Protein AF-A0A7W0NJM2-F1 (afdb_monomer_lite)

Structure (mmCIF, N/CA/C/O backbone):
data_AF-A0A7W0NJM2-F1
#
_entry.id   AF-A0A7W0NJM2-F1
#
loop_
_atom_site.group_PDB
_atom_site.id
_atom_site.type_symbol
_atom_site.label_atom_id
_atom_site.label_alt_id
_atom_site.label_comp_id
_atom_site.label_asym_id
_atom_site.label_entity_id
_atom_site.label_seq_id
_atom_site.pdbx_PDB_ins_code
_atom_site.Cartn_x
_atom_site.Cartn_y
_atom_site.Cartn_z
_atom_site.occupancy
_atom_site.B_iso_or_equiv
_atom_site.auth_seq_id
_atom_site.auth_comp_id
_atom_site.auth_asym_id
_atom_site.auth_atom_id
_atom_site.pdbx_PDB_model_num
ATOM 1 N N . MET A 1 1 ? 16.812 11.219 -7.103 1.00 68.69 1 MET A N 1
ATOM 2 C CA . MET A 1 1 ? 17.215 9.798 -7.001 1.00 68.69 1 MET A CA 1
ATOM 3 C C . MET A 1 1 ? 16.040 9.073 -6.390 1.00 68.69 1 MET A C 1
ATOM 5 O O . MET A 1 1 ? 15.545 9.550 -5.378 1.00 68.69 1 MET A O 1
ATOM 9 N N . THR A 1 2 ? 15.538 8.024 -7.035 1.00 84.88 2 THR A N 1
ATOM 10 C CA . THR A 1 2 ? 14.298 7.373 -6.602 1.00 84.88 2 THR A CA 1
ATOM 11 C C . THR A 1 2 ? 14.574 6.428 -5.439 1.00 84.88 2 THR A C 1
ATOM 13 O O . THR A 1 2 ? 15.555 5.684 -5.439 1.00 84.88 2 THR A O 1
ATOM 16 N N . SER A 1 3 ? 13.704 6.457 -4.442 1.00 88.19 3 SER A N 1
ATOM 17 C CA . SER A 1 3 ? 13.699 5.547 -3.307 1.00 88.19 3 SER A CA 1
ATOM 18 C C . SER A 1 3 ? 12.385 4.781 -3.279 1.00 88.19 3 SER A C 1
ATOM 20 O O . SER A 1 3 ? 11.326 5.338 -3.569 1.00 88.19 3 SER A O 1
ATOM 22 N N . LEU A 1 4 ? 12.470 3.504 -2.917 1.00 90.00 4 LEU A N 1
ATOM 23 C CA . LEU A 1 4 ? 11.330 2.676 -2.558 1.00 90.00 4 LEU A CA 1
ATOM 24 C C . LEU A 1 4 ? 11.229 2.636 -1.032 1.00 90.00 4 LEU A C 1
ATOM 26 O O . LEU A 1 4 ? 12.118 2.099 -0.366 1.00 90.00 4 LEU A O 1
ATOM 30 N N . SER A 1 5 ? 10.141 3.184 -0.500 1.00 91.00 5 SER A N 1
ATOM 31 C CA . SER A 1 5 ? 9.907 3.316 0.941 1.00 91.00 5 SER A CA 1
ATOM 32 C C . SER A 1 5 ? 8.676 2.527 1.379 1.00 91.00 5 SER A C 1
ATOM 34 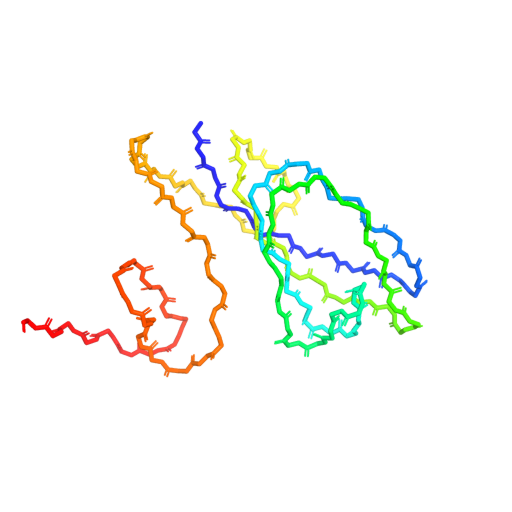O O . SER A 1 5 ? 7.663 2.528 0.681 1.00 91.00 5 SER A O 1
ATOM 36 N N . LEU A 1 6 ? 8.754 1.871 2.539 1.00 92.56 6 LEU A N 1
ATOM 37 C CA . LEU A 1 6 ? 7.644 1.185 3.203 1.00 92.56 6 LEU A CA 1
ATOM 38 C C . LEU A 1 6 ? 7.165 1.992 4.409 1.00 92.56 6 LEU A C 1
ATOM 40 O O . LEU A 1 6 ? 7.943 2.245 5.327 1.00 92.56 6 LEU A O 1
ATOM 44 N N . TYR A 1 7 ? 5.870 2.267 4.460 1.00 92.94 7 TYR A N 1
ATOM 45 C CA . TYR A 1 7 ? 5.172 2.843 5.606 1.00 92.94 7 TYR A CA 1
ATOM 46 C C . TYR A 1 7 ? 4.188 1.832 6.190 1.00 92.94 7 TYR A C 1
ATOM 48 O O . TYR A 1 7 ? 3.669 0.971 5.474 1.00 92.94 7 TYR A O 1
ATOM 56 N N . GLU A 1 8 ? 3.925 1.947 7.490 1.00 95.56 8 GLU A N 1
ATOM 57 C CA . GLU A 1 8 ? 2.782 1.301 8.131 1.00 95.56 8 GLU A CA 1
ATOM 58 C C . GLU A 1 8 ? 1.894 2.374 8.738 1.00 95.56 8 GLU A C 1
ATOM 60 O O . GLU A 1 8 ? 2.332 3.112 9.618 1.00 95.56 8 GLU A O 1
ATOM 65 N N . ASP A 1 9 ? 0.650 2.413 8.285 1.00 96.25 9 ASP A N 1
ATOM 66 C CA . ASP A 1 9 ? -0.378 3.284 8.824 1.00 96.25 9 ASP A CA 1
ATOM 67 C C . ASP A 1 9 ? -1.305 2.450 9.718 1.00 96.25 9 ASP A C 1
ATOM 69 O O . ASP A 1 9 ? -1.853 1.421 9.300 1.00 96.25 9 ASP A O 1
ATOM 73 N N . LEU A 1 10 ? -1.455 2.887 10.967 1.00 97.50 10 LEU A N 1
ATOM 74 C CA . LEU A 1 10 ? -2.377 2.314 11.944 1.00 97.50 10 LEU A CA 1
ATOM 75 C C . LEU A 1 10 ? -3.566 3.258 12.076 1.00 97.50 10 LEU A C 1
ATOM 77 O O . LEU A 1 10 ? -3.479 4.262 12.775 1.00 97.50 10 LEU A O 1
ATOM 81 N N . LEU A 1 11 ? -4.652 2.933 11.382 1.00 98.31 11 LEU A N 1
ATOM 82 C CA . LEU A 1 11 ? -5.830 3.785 11.278 1.00 98.31 11 LEU A CA 1
ATOM 83 C C . LEU A 1 11 ? -6.908 3.321 12.255 1.00 98.31 11 LEU A C 1
ATOM 85 O O . LEU A 1 11 ? -7.317 2.153 12.247 1.00 98.31 11 LEU A O 1
ATOM 89 N N . ALA A 1 12 ? -7.395 4.244 13.076 1.00 98.50 12 ALA A N 1
ATOM 90 C CA . ALA A 1 12 ? -8.568 4.041 13.909 1.00 98.50 12 ALA A CA 1
ATOM 91 C C . ALA A 1 12 ? -9.842 3.880 13.049 1.00 98.50 12 ALA A C 1
ATOM 93 O O . ALA A 1 12 ? -9.857 4.239 11.867 1.00 98.50 12 ALA A O 1
ATOM 94 N N . PRO A 1 13 ? -10.945 3.357 13.618 1.00 98.56 13 PRO A N 1
ATOM 95 C CA . PRO A 1 13 ? -12.235 3.303 12.938 1.00 98.56 13 PRO A CA 1
ATOM 96 C C . PRO A 1 13 ? -12.652 4.632 12.301 1.00 98.56 13 PRO A C 1
ATOM 98 O O . PRO A 1 13 ? -12.762 5.647 12.990 1.00 98.56 13 PRO A O 1
ATOM 101 N N . GLY A 1 14 ? -12.910 4.617 10.991 1.00 98.06 14 GLY A N 1
ATOM 102 C CA . GLY A 1 14 ? -13.317 5.805 10.237 1.00 98.06 14 GLY A CA 1
ATOM 103 C C . GLY A 1 14 ? -12.229 6.870 10.055 1.00 98.06 14 GLY A C 1
ATOM 104 O O . GLY A 1 14 ? -12.540 7.943 9.541 1.00 98.06 14 GLY A O 1
ATOM 105 N N . GLU A 1 15 ? -10.984 6.617 10.464 1.00 98.56 15 GLU A N 1
ATOM 106 C CA . GLU A 1 15 ? -9.882 7.555 10.258 1.00 98.56 15 GLU A CA 1
ATOM 107 C C . GLU A 1 15 ? -9.560 7.704 8.766 1.00 98.56 15 GLU A C 1
ATOM 109 O O . GLU A 1 15 ? -9.580 6.734 8.002 1.00 98.56 15 GLU A O 1
ATOM 114 N N . GLU A 1 16 ? -9.283 8.940 8.354 1.00 98.12 16 GLU A N 1
ATOM 115 C CA . GLU A 1 16 ? -8.900 9.268 6.987 1.00 98.12 16 GLU A CA 1
ATOM 116 C C . GLU A 1 16 ? -7.379 9.296 6.843 1.00 98.12 16 GLU A C 1
ATOM 118 O O . GLU A 1 16 ? -6.667 9.903 7.640 1.00 98.12 16 GLU A O 1
ATOM 123 N N . LEU A 1 17 ? -6.892 8.708 5.759 1.00 95.94 17 LEU A N 1
ATOM 124 C CA . LEU A 1 17 ? -5.507 8.769 5.335 1.00 95.94 17 LEU A CA 1
ATOM 125 C C . LEU A 1 17 ? -5.431 9.513 4.003 1.00 95.94 17 LEU A C 1
ATOM 127 O O . LEU A 1 17 ? -6.019 9.101 2.997 1.00 95.94 17 LEU A O 1
ATOM 131 N N . ARG A 1 18 ? -4.685 10.620 3.990 1.00 95.50 18 ARG A N 1
ATOM 132 C CA . ARG A 1 18 ? -4.398 11.368 2.766 1.00 95.50 18 ARG A CA 1
ATOM 133 C C . ARG A 1 18 ? -3.149 10.811 2.096 1.00 95.50 18 ARG A C 1
ATOM 135 O O . ARG A 1 18 ? -2.081 10.740 2.695 1.00 95.50 18 ARG A O 1
ATOM 142 N N . LEU A 1 19 ? -3.291 10.466 0.826 1.00 92.31 19 LEU A N 1
ATOM 143 C CA . LEU A 1 19 ? -2.244 9.939 -0.029 1.00 92.31 19 LEU A CA 1
ATOM 144 C C . LEU A 1 19 ? -1.896 11.013 -1.068 1.00 92.31 19 LEU A C 1
ATOM 146 O O . LEU A 1 19 ? -2.749 11.308 -1.902 1.00 92.31 19 LEU A O 1
ATOM 150 N N . PRO A 1 20 ? -0.695 11.619 -1.036 1.00 90.00 20 PRO A N 1
ATOM 151 C CA . PRO A 1 20 ? -0.284 12.578 -2.063 1.00 90.00 20 PRO A CA 1
ATOM 152 C C . PRO A 1 20 ? -0.168 11.900 -3.437 1.00 90.00 20 PRO A C 1
ATOM 154 O O . PRO A 1 20 ? -0.208 10.679 -3.532 1.00 90.00 20 PRO A O 1
ATOM 157 N N . ALA A 1 21 ? 0.018 12.663 -4.513 1.00 90.00 21 ALA A N 1
ATOM 158 C CA . ALA A 1 21 ? 0.358 12.067 -5.805 1.00 90.00 21 ALA A CA 1
ATOM 159 C C . ALA A 1 21 ? 1.747 11.393 -5.752 1.00 90.00 21 ALA A C 1
ATOM 161 O O . ALA A 1 21 ? 2.671 11.890 -5.110 1.00 90.00 21 ALA A O 1
ATOM 162 N N . GLY A 1 22 ? 1.893 10.247 -6.414 1.00 87.69 22 GLY A N 1
ATOM 163 C CA . GLY A 1 22 ? 3.132 9.470 -6.506 1.00 87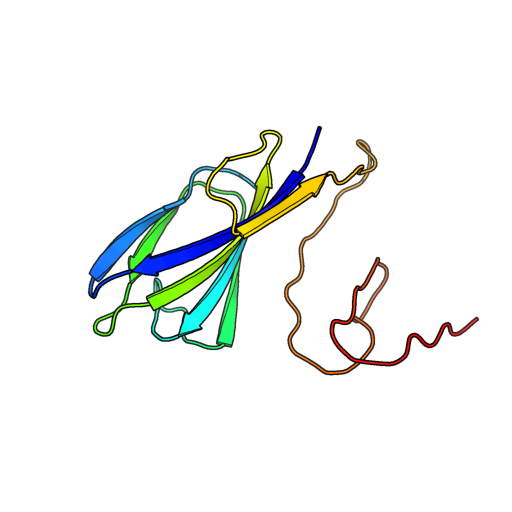.69 22 GLY A CA 1
ATOM 164 C C . GLY A 1 22 ? 2.855 7.973 -6.619 1.00 87.69 22 GLY A C 1
ATOM 165 O O . GLY A 1 22 ? 1.878 7.487 -6.043 1.00 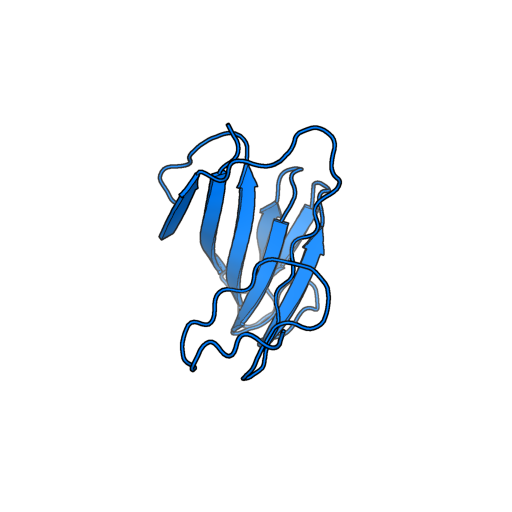87.69 22 GLY A O 1
ATOM 166 N N . GLY A 1 23 ? 3.699 7.246 -7.354 1.00 89.50 23 GLY A N 1
ATOM 167 C CA . GLY A 1 23 ? 3.528 5.810 -7.580 1.00 89.50 23 GLY A CA 1
ATOM 168 C C . GLY A 1 23 ? 3.548 5.032 -6.267 1.00 89.50 23 GLY A C 1
ATOM 169 O O . GLY A 1 23 ? 4.538 5.075 -5.538 1.00 89.50 23 GLY A O 1
ATOM 170 N N . ARG A 1 24 ? 2.462 4.312 -5.966 1.00 92.38 24 ARG A N 1
ATOM 171 C CA . ARG A 1 24 ? 2.296 3.577 -4.707 1.00 92.38 24 ARG A CA 1
ATOM 172 C C . ARG A 1 24 ? 1.567 2.249 -4.865 1.00 92.38 24 ARG A C 1
ATOM 174 O O . ARG A 1 24 ? 0.754 2.067 -5.772 1.00 92.38 24 ARG A O 1
ATOM 181 N N . ILE A 1 25 ? 1.816 1.356 -3.914 1.00 94.25 25 ILE A N 1
ATOM 182 C CA . ILE A 1 25 ? 0.957 0.220 -3.585 1.00 94.25 25 ILE A CA 1
ATOM 183 C C . ILE A 1 25 ? 0.452 0.402 -2.159 1.00 94.25 25 ILE A C 1
ATOM 185 O O . ILE A 1 25 ? 1.227 0.716 -1.259 1.00 94.25 25 ILE A O 1
ATOM 189 N N . VAL A 1 26 ? -0.834 0.143 -1.954 1.00 94.50 26 VAL A N 1
ATOM 190 C CA . VAL A 1 26 ? -1.486 0.085 -0.647 1.00 94.50 26 VAL A CA 1
ATOM 191 C C . VAL A 1 26 ? -1.951 -1.347 -0.420 1.00 94.50 26 VAL A C 1
ATOM 193 O O . VAL A 1 26 ? -2.742 -1.861 -1.205 1.00 94.50 26 VAL A O 1
ATOM 196 N N . TYR A 1 27 ? -1.458 -1.996 0.631 1.00 95.19 27 TYR A N 1
ATOM 197 C CA . TYR A 1 27 ? -1.844 -3.345 1.039 1.00 95.19 27 TYR A CA 1
ATOM 198 C C . TYR A 1 27 ? -2.506 -3.305 2.414 1.00 95.19 27 TYR A C 1
ATOM 200 O O . TYR A 1 27 ? -1.928 -2.789 3.369 1.00 95.19 27 TYR A O 1
ATOM 208 N N . VAL A 1 28 ? -3.698 -3.883 2.537 1.00 96.44 28 VAL A N 1
ATOM 209 C CA . VAL A 1 28 ? -4.410 -3.952 3.818 1.00 96.44 28 VAL A CA 1
ATOM 210 C C . VAL A 1 28 ? -3.951 -5.206 4.550 1.00 96.44 28 VAL A C 1
ATOM 212 O O . VAL A 1 28 ? -4.261 -6.326 4.147 1.00 96.44 28 VAL A O 1
ATOM 215 N N . ALA A 1 29 ? -3.184 -5.038 5.624 1.00 95.56 29 ALA A N 1
ATOM 216 C CA . ALA A 1 29 ? -2.712 -6.150 6.444 1.00 95.56 29 ALA A CA 1
ATOM 217 C C . ALA A 1 29 ? -3.814 -6.677 7.376 1.00 95.56 29 ALA A C 1
ATOM 219 O O . ALA A 1 29 ? -3.905 -7.885 7.599 1.00 95.56 29 ALA A O 1
ATOM 220 N N . SER A 1 30 ? -4.667 -5.784 7.882 1.00 97.62 30 SER A N 1
ATOM 221 C CA . SER A 1 30 ? -5.840 -6.097 8.703 1.00 97.62 30 SER A CA 1
ATOM 222 C C . SER A 1 30 ? -6.912 -5.009 8.549 1.00 97.62 30 SER A C 1
ATOM 224 O O . SER A 1 30 ? -6.593 -3.872 8.198 1.00 97.62 30 SER A O 1
ATOM 226 N N . GLY A 1 31 ? -8.174 -5.355 8.820 1.00 97.88 31 GLY A N 1
ATOM 227 C CA . GLY A 1 31 ? -9.304 -4.427 8.714 1.00 97.88 31 GLY A CA 1
ATOM 228 C C . GLY A 1 31 ? -9.720 -4.136 7.270 1.00 97.88 31 GLY A C 1
ATOM 229 O O . GLY A 1 31 ? -9.669 -5.023 6.409 1.00 97.88 31 GLY A O 1
ATOM 230 N N . GLU A 1 32 ? -10.155 -2.901 7.023 1.00 98.19 32 GLU A N 1
ATOM 231 C CA . GLU A 1 32 ? -10.641 -2.436 5.720 1.00 98.19 32 GLU A CA 1
ATOM 232 C C . GLU A 1 32 ? -10.228 -0.984 5.449 1.00 98.19 32 GLU A C 1
ATOM 234 O O . GLU A 1 32 ? -10.318 -0.139 6.337 1.00 98.19 32 GLU A O 1
ATOM 239 N N . LEU A 1 33 ? -9.836 -0.676 4.212 1.00 98.00 33 LEU A N 1
ATOM 240 C CA . LEU A 1 33 ? -9.539 0.677 3.746 1.00 98.00 33 LEU A CA 1
ATOM 241 C C . LEU A 1 33 ? -10.269 0.953 2.426 1.00 98.00 33 LEU A C 1
ATOM 243 O O . LEU A 1 33 ? -9.942 0.347 1.410 1.00 98.00 33 LEU A O 1
ATOM 247 N N . ALA A 1 34 ? -11.227 1.882 2.420 1.00 96.06 34 ALA A N 1
ATOM 248 C CA . ALA A 1 34 ? -11.985 2.278 1.226 1.00 96.06 34 ALA A CA 1
ATOM 249 C C . ALA A 1 34 ? -12.547 1.083 0.412 1.00 96.06 34 ALA A C 1
ATOM 251 O O . ALA A 1 34 ? -12.431 1.045 -0.814 1.00 96.06 34 ALA A O 1
ATOM 252 N N . GLY A 1 35 ? -13.128 0.083 1.089 1.00 95.12 35 GLY A N 1
ATOM 253 C CA . GLY A 1 35 ? -13.659 -1.136 0.463 1.00 95.12 35 GLY A CA 1
ATOM 254 C C . GLY A 1 35 ? -12.618 -2.213 0.129 1.00 95.12 35 GLY A C 1
ATOM 255 O O . GLY A 1 35 ? -12.982 -3.289 -0.342 1.00 95.12 35 GLY A O 1
ATOM 256 N N . LEU A 1 36 ? -11.327 -1.955 0.362 1.00 95.44 36 LEU A N 1
ATOM 257 C CA . LEU A 1 36 ? -10.258 -2.945 0.264 1.00 95.44 36 LEU A CA 1
ATOM 258 C C . LEU A 1 36 ? -10.124 -3.675 1.605 1.00 95.44 36 LEU A C 1
ATOM 260 O O . LEU A 1 36 ? -9.843 -3.050 2.624 1.00 95.44 36 LEU A O 1
ATOM 264 N N . HIS A 1 37 ? -10.296 -4.992 1.620 1.00 96.44 37 HIS A N 1
ATOM 265 C CA . HIS A 1 37 ? -10.214 -5.806 2.831 1.00 96.44 37 HIS A CA 1
ATOM 266 C C . HIS A 1 37 ? -8.817 -6.398 3.050 1.00 96.44 37 HIS A C 1
ATOM 268 O O . HIS A 1 37 ? -7.976 -6.456 2.148 1.00 96.44 37 HIS A O 1
ATOM 274 N N . ALA A 1 38 ? -8.592 -6.900 4.265 1.00 95.69 38 ALA A N 1
ATOM 275 C CA . ALA A 1 38 ? -7.372 -7.596 4.650 1.00 95.69 38 ALA A CA 1
ATOM 276 C C . ALA A 1 38 ? -6.916 -8.648 3.619 1.00 95.69 38 ALA A C 1
ATOM 278 O O . ALA A 1 38 ? -7.671 -9.521 3.186 1.00 95.69 38 ALA A O 1
ATOM 279 N N . GLY A 1 39 ? -5.635 -8.587 3.258 1.00 91.00 39 GLY A N 1
ATOM 280 C CA . GLY A 1 39 ? -5.014 -9.455 2.265 1.00 91.00 39 GLY A CA 1
ATOM 281 C C . GLY A 1 39 ? -5.139 -8.967 0.823 1.00 91.00 39 GLY A C 1
ATOM 282 O O . GLY A 1 39 ? -4.643 -9.658 -0.069 1.00 91.00 39 GLY A O 1
ATOM 283 N N . GLN A 1 40 ? -5.771 -7.818 0.583 1.00 92.19 40 GLN A N 1
ATOM 284 C CA . GLN A 1 40 ? -5.890 -7.215 -0.739 1.00 92.19 40 GLN A CA 1
ATOM 285 C C . GLN A 1 40 ? -4.958 -6.006 -0.885 1.00 92.19 40 GLN A C 1
ATOM 287 O O . GLN A 1 40 ? -4.564 -5.370 0.096 1.00 92.19 40 GLN A O 1
ATOM 292 N N . ALA A 1 41 ? -4.605 -5.701 -2.133 1.00 92.88 41 ALA A N 1
ATOM 293 C CA . ALA A 1 41 ? -3.794 -4.547 -2.484 1.00 92.88 41 ALA A CA 1
ATOM 294 C C . ALA A 1 41 ? -4.424 -3.755 -3.631 1.00 92.88 41 ALA A C 1
ATOM 296 O O . ALA A 1 41 ? -5.079 -4.327 -4.502 1.00 92.88 41 ALA A O 1
ATOM 297 N N . ALA A 1 42 ? -4.152 -2.457 -3.652 1.00 91.88 42 ALA A N 1
ATOM 298 C CA . ALA A 1 42 ? -4.410 -1.570 -4.775 1.00 91.88 42 ALA A CA 1
ATOM 299 C C . ALA A 1 42 ? -3.125 -0.821 -5.150 1.00 91.88 42 ALA A C 1
ATOM 301 O O . ALA A 1 42 ? -2.241 -0.619 -4.315 1.00 91.88 42 ALA A O 1
ATOM 302 N N . PHE A 1 43 ? -3.023 -0.409 -6.409 1.00 90.94 43 PHE A N 1
ATOM 303 C CA . PHE A 1 43 ? -1.929 0.410 -6.923 1.00 90.94 43 PHE A CA 1
ATOM 304 C C . PHE A 1 43 ? -2.494 1.700 -7.511 1.00 90.94 43 PHE A C 1
ATOM 306 O O . PHE A 1 43 ? -3.631 1.730 -7.980 1.00 90.94 43 PHE A O 1
ATOM 313 N N . GLY A 1 44 ? -1.701 2.763 -7.492 1.00 89.12 44 GLY A N 1
ATOM 314 C CA . GLY A 1 44 ? -2.108 4.044 -8.054 1.00 89.12 44 GLY A CA 1
ATOM 315 C C . GLY A 1 44 ? -0.989 5.070 -8.014 1.00 89.12 44 GLY A C 1
ATOM 316 O O . GLY A 1 44 ? 0.070 4.834 -7.432 1.00 89.12 44 GLY A O 1
ATOM 317 N N . SER A 1 45 ? -1.229 6.208 -8.651 1.00 90.62 45 SER A N 1
ATOM 318 C CA . SER A 1 45 ? -0.300 7.342 -8.678 1.00 90.62 45 SER A CA 1
ATOM 319 C C . SER A 1 45 ? -0.956 8.675 -8.339 1.00 90.62 45 SER A C 1
ATOM 321 O O . SER A 1 45 ? -0.245 9.649 -8.109 1.00 90.62 45 SER A O 1
ATOM 323 N N . ASP A 1 46 ? -2.284 8.730 -8.316 1.00 92.75 46 ASP A N 1
ATOM 324 C CA . ASP A 1 46 ? -3.029 9.966 -8.105 1.00 92.75 46 ASP A CA 1
ATOM 325 C C . ASP A 1 46 ? -3.145 10.303 -6.615 1.00 92.75 46 ASP A C 1
ATOM 327 O O . ASP A 1 46 ? -3.028 9.427 -5.752 1.00 92.75 46 ASP A O 1
ATOM 331 N N . GLU A 1 47 ? -3.388 11.581 -6.316 1.00 94.62 47 GLU A N 1
ATOM 332 C CA . GLU A 1 47 ? -3.766 11.990 -4.964 1.00 94.62 47 GLU A CA 1
ATOM 333 C C . GLU A 1 47 ? -5.104 11.339 -4.588 1.00 94.62 47 GLU A C 1
ATOM 335 O O . GLU A 1 47 ? -6.049 11.320 -5.380 1.00 94.62 47 GLU A O 1
ATOM 340 N N . ALA A 1 48 ? -5.192 10.815 -3.367 1.00 94.50 48 ALA A N 1
ATOM 341 C CA . ALA A 1 48 ? -6.393 10.164 -2.867 1.00 94.50 48 ALA A CA 1
ATOM 342 C C . ALA A 1 48 ? -6.619 10.460 -1.383 1.00 94.50 48 ALA A C 1
ATOM 344 O O . ALA A 1 48 ? -5.681 10.604 -0.599 1.00 94.50 48 ALA A O 1
ATOM 345 N N . LEU A 1 49 ? -7.887 10.497 -0.986 1.00 96.69 49 LEU A N 1
ATOM 346 C CA . LEU A 1 49 ? -8.301 10.458 0.411 1.00 96.69 49 LEU A CA 1
ATOM 347 C C . LEU A 1 49 ? -9.035 9.139 0.622 1.00 96.69 49 LEU A C 1
ATOM 349 O O . LEU A 1 49 ? -10.036 8.875 -0.042 1.00 96.69 49 LEU A O 1
ATOM 353 N N . VAL A 1 50 ? -8.505 8.298 1.500 1.00 96.12 50 VAL A N 1
ATOM 354 C CA . VAL A 1 50 ? -9.055 6.971 1.788 1.00 96.12 50 VAL A CA 1
ATOM 355 C C . VAL A 1 50 ? -9.424 6.887 3.259 1.00 96.12 50 VAL A C 1
ATOM 357 O O . VAL A 1 50 ? -8.795 7.532 4.089 1.00 96.12 50 VAL A O 1
ATOM 360 N N . GLN A 1 51 ? -10.447 6.105 3.584 1.00 98.31 51 GLN A N 1
ATOM 361 C CA . GLN A 1 51 ? -10.976 6.016 4.941 1.00 98.31 51 GLN A CA 1
ATOM 362 C C . GLN A 1 51 ? -10.978 4.571 5.423 1.00 98.31 51 GLN A C 1
ATOM 364 O O . GLN A 1 51 ? -11.330 3.660 4.665 1.00 98.31 51 GLN A O 1
ATOM 369 N N . ALA A 1 52 ? -10.578 4.364 6.673 1.00 98.62 52 ALA A N 1
ATOM 370 C CA . ALA A 1 52 ? -10.655 3.064 7.315 1.00 98.62 52 ALA A CA 1
ATOM 371 C C . ALA A 1 52 ? -12.112 2.659 7.590 1.00 98.62 52 ALA A C 1
ATOM 373 O O . ALA A 1 52 ? -12.972 3.496 7.870 1.00 98.62 52 ALA A O 1
ATOM 374 N N . GLY A 1 53 ? -12.380 1.356 7.535 1.00 98.06 53 GLY A N 1
ATOM 375 C CA . GLY A 1 53 ? -13.676 0.779 7.873 1.00 98.06 53 GLY A CA 1
ATOM 376 C C . GLY A 1 53 ? -14.015 0.887 9.364 1.00 98.06 53 GLY A C 1
ATOM 377 O O . GLY A 1 53 ? -13.292 1.492 10.162 1.00 98.06 53 GLY A O 1
ATOM 378 N N . SER A 1 54 ? -15.126 0.262 9.762 1.00 97.31 54 SER A N 1
ATOM 379 C CA . SER A 1 54 ? -15.650 0.331 11.137 1.00 97.31 54 SER A CA 1
ATOM 380 C C . SER A 1 54 ? -14.728 -0.265 12.198 1.00 97.31 54 SER A C 1
ATOM 382 O O . SER A 1 54 ? -14.828 0.103 13.364 1.00 97.31 54 SER A O 1
ATOM 384 N N . ASP A 1 55 ? -13.834 -1.165 11.799 1.00 96.38 55 ASP A N 1
ATOM 385 C CA . ASP A 1 55 ? -12.906 -1.846 12.704 1.00 96.38 55 ASP A CA 1
ATOM 386 C C . ASP A 1 55 ? -11.499 -1.218 12.667 1.00 96.38 55 ASP A C 1
ATOM 388 O O . ASP A 1 55 ? -10.575 -1.715 13.311 1.00 96.38 55 ASP A O 1
ATOM 392 N N . GLY A 1 56 ? -11.327 -0.119 11.923 1.00 98.31 56 GLY A N 1
ATOM 393 C CA . GLY A 1 56 ? -10.021 0.454 11.607 1.00 98.31 56 GLY A CA 1
ATOM 394 C C . GLY A 1 56 ? -9.267 -0.357 10.547 1.00 98.31 56 GLY A C 1
ATOM 395 O O . GLY A 1 56 ? -9.828 -1.242 9.891 1.00 98.31 56 GLY A O 1
ATOM 396 N N . ALA A 1 57 ? -7.983 -0.043 10.363 1.00 98.50 57 ALA A N 1
ATOM 397 C CA . ALA A 1 57 ? -7.113 -0.773 9.444 1.00 98.50 57 ALA A CA 1
ATOM 398 C C . ALA A 1 57 ? -5.633 -0.695 9.829 1.00 98.50 57 ALA A C 1
ATOM 400 O O . ALA A 1 57 ? -5.145 0.329 10.301 1.00 98.50 57 ALA A O 1
ATOM 401 N N . THR A 1 58 ? -4.891 -1.766 9.544 1.00 98.19 58 THR A N 1
ATOM 402 C CA . THR A 1 58 ? -3.429 -1.710 9.424 1.00 98.19 58 THR A CA 1
ATOM 403 C C . THR A 1 58 ? -3.068 -1.797 7.955 1.00 98.19 58 THR A C 1
ATOM 405 O O . THR A 1 58 ? -3.409 -2.772 7.279 1.00 98.19 58 THR A O 1
ATOM 408 N N . VAL A 1 59 ? -2.361 -0.788 7.462 1.00 96.62 59 VAL A N 1
ATOM 409 C CA . VAL A 1 59 ? -2.075 -0.625 6.040 1.00 96.62 59 VAL A CA 1
ATOM 410 C C . VAL A 1 59 ? -0.571 -0.552 5.833 1.00 96.62 59 VAL A C 1
ATOM 412 O O . VAL A 1 59 ? 0.111 0.245 6.464 1.00 96.62 59 VAL A O 1
ATOM 415 N N . LEU A 1 60 ? -0.049 -1.382 4.932 1.00 95.62 60 LEU A N 1
ATOM 416 C CA . LEU A 1 60 ? 1.329 -1.295 4.463 1.00 95.62 60 LEU A CA 1
ATOM 417 C C . LEU A 1 60 ? 1.346 -0.557 3.131 1.00 95.62 60 LEU A C 1
ATOM 419 O O . LEU A 1 60 ? 0.686 -0.983 2.179 1.00 95.62 60 LEU A O 1
ATOM 423 N N . ARG A 1 61 ? 2.113 0.528 3.044 1.00 93.75 61 ARG A N 1
ATOM 424 C CA . ARG A 1 61 ? 2.231 1.315 1.814 1.00 93.75 61 ARG A CA 1
ATOM 425 C C . ARG A 1 61 ? 3.651 1.310 1.297 1.00 93.75 61 ARG A C 1
ATOM 427 O O . ARG A 1 61 ? 4.567 1.705 2.007 1.00 93.75 61 ARG A O 1
ATOM 434 N N . TRP A 1 62 ? 3.804 0.909 0.045 1.00 93.00 62 TRP A N 1
ATOM 435 C CA . TRP A 1 62 ? 5.051 1.036 -0.694 1.00 93.00 62 TRP A CA 1
ATOM 436 C C . TRP A 1 62 ? 4.952 2.248 -1.608 1.00 93.00 62 TRP A C 1
ATOM 438 O O . TRP A 1 62 ? 4.035 2.303 -2.423 1.00 93.00 62 TRP A O 1
ATOM 448 N N . GLU A 1 63 ? 5.870 3.200 -1.492 1.00 91.06 63 GLU A N 1
ATOM 449 C CA . GLU A 1 63 ? 5.916 4.390 -2.345 1.00 91.06 63 GLU A CA 1
ATOM 450 C C . GLU A 1 63 ? 7.241 4.486 -3.095 1.00 91.06 63 GLU A C 1
ATOM 452 O O . GLU A 1 63 ? 8.308 4.275 -2.516 1.00 91.06 63 GLU A O 1
ATOM 457 N N . LEU A 1 64 ? 7.160 4.862 -4.373 1.00 88.81 64 LEU A N 1
ATOM 458 C CA . LEU A 1 64 ? 8.284 5.383 -5.140 1.00 88.81 64 LEU A CA 1
ATOM 459 C C . LEU A 1 64 ? 8.294 6.901 -5.001 1.00 88.81 64 LEU A C 1
ATOM 461 O O . LEU A 1 64 ? 7.381 7.588 -5.459 1.00 88.81 64 LEU A O 1
ATOM 465 N N . THR A 1 65 ? 9.339 7.416 -4.370 1.00 81.88 65 THR A N 1
ATOM 466 C CA . THR A 1 65 ? 9.502 8.839 -4.073 1.00 81.88 65 THR A CA 1
ATOM 467 C C . THR A 1 65 ? 10.905 9.293 -4.452 1.00 81.88 65 THR A C 1
ATOM 469 O O . THR A 1 65 ? 11.858 8.523 -4.390 1.00 81.88 65 THR A O 1
ATOM 472 N N . GLU A 1 66 ? 11.063 10.554 -4.843 1.00 78.44 66 GLU A N 1
ATOM 473 C CA . GLU A 1 66 ? 12.386 11.151 -5.080 1.00 78.44 66 GLU A CA 1
ATOM 474 C C . GLU A 1 66 ? 13.088 11.602 -3.782 1.00 78.44 66 GLU A C 1
ATOM 476 O O . GLU A 1 66 ? 14.195 12.142 -3.825 1.00 78.44 66 GLU A O 1
ATOM 481 N N . TRP A 1 67 ? 12.436 11.398 -2.632 1.00 71.62 67 TRP A N 1
ATOM 482 C CA . TRP A 1 67 ? 12.790 11.972 -1.339 1.00 71.62 67 TRP A CA 1
ATOM 483 C C . TRP A 1 67 ? 12.795 10.851 -0.299 1.00 71.62 67 TRP A C 1
ATOM 485 O O . TRP A 1 67 ? 11.830 10.094 -0.194 1.00 71.62 67 TRP A O 1
ATOM 495 N N . SER A 1 68 ? 13.866 10.738 0.487 1.00 61.47 68 SER A N 1
ATOM 496 C CA . SER A 1 68 ? 13.849 9.873 1.671 1.00 61.47 68 SER A CA 1
ATOM 497 C C . SER A 1 68 ? 13.022 10.546 2.760 1.00 61.47 68 SER A C 1
ATOM 499 O O . SER A 1 68 ? 13.171 11.746 2.979 1.00 61.47 68 SER A O 1
ATOM 501 N N . VAL A 1 69 ? 12.162 9.786 3.430 1.00 66.44 69 VAL A N 1
ATOM 502 C CA . VAL A 1 69 ? 11.271 10.299 4.478 1.00 66.44 69 VAL A CA 1
ATOM 503 C C . VAL A 1 69 ? 11.568 9.535 5.762 1.00 66.44 69 VAL A C 1
ATOM 505 O O . VAL A 1 69 ? 11.684 8.310 5.721 1.00 66.44 69 VAL A O 1
ATOM 508 N N . ASP A 1 70 ? 11.716 10.252 6.875 1.00 67.38 70 ASP A N 1
ATOM 509 C CA . ASP A 1 70 ? 12.286 9.711 8.120 1.00 67.38 70 ASP A CA 1
ATOM 510 C C . ASP A 1 70 ? 11.389 8.674 8.825 1.00 67.38 70 ASP A C 1
ATOM 512 O O . ASP A 1 70 ? 11.892 7.839 9.573 1.00 67.38 70 ASP A O 1
ATOM 516 N N . ASP A 1 71 ? 10.086 8.657 8.532 1.00 83.44 71 ASP A N 1
ATOM 517 C CA . ASP A 1 71 ? 9.113 7.764 9.184 1.00 83.44 71 ASP A CA 1
ATOM 518 C C . ASP A 1 71 ? 8.916 6.420 8.454 1.00 83.44 71 ASP A C 1
ATOM 520 O O . ASP A 1 71 ? 8.054 5.612 8.815 1.00 83.44 71 ASP A O 1
ATOM 524 N N . ALA A 1 72 ? 9.695 6.157 7.402 1.00 87.62 72 ALA A N 1
ATOM 525 C CA . ALA A 1 72 ? 9.622 4.892 6.684 1.00 87.62 72 ALA A CA 1
ATOM 526 C C . ALA A 1 72 ? 10.191 3.741 7.534 1.00 87.62 72 ALA A C 1
ATOM 528 O O . ALA A 1 72 ? 11.302 3.808 8.057 1.00 87.62 72 ALA A O 1
ATOM 529 N N . LYS A 1 73 ? 9.468 2.619 7.598 1.00 90.56 73 LYS A N 1
ATOM 530 C CA . LYS A 1 73 ? 9.948 1.371 8.218 1.00 90.56 73 LYS A CA 1
ATOM 531 C C . LYS A 1 73 ? 11.134 0.761 7.478 1.00 90.56 73 LYS A C 1
ATOM 533 O O . LYS A 1 73 ? 11.955 0.068 8.075 1.00 90.56 73 LYS A O 1
ATOM 538 N N . LEU A 1 74 ? 11.172 0.958 6.166 1.00 89.31 74 LEU A N 1
ATOM 539 C CA . LEU A 1 74 ? 12.248 0.539 5.280 1.00 89.31 74 LEU A CA 1
ATOM 540 C C . LEU A 1 74 ? 12.357 1.571 4.166 1.00 89.31 74 LEU A C 1
ATOM 542 O O . LEU A 1 74 ? 11.338 2.008 3.640 1.00 89.31 74 LEU A O 1
ATOM 546 N N . SER A 1 75 ? 13.577 1.912 3.778 1.00 89.81 75 SER A N 1
ATOM 547 C CA . SER A 1 75 ? 13.841 2.725 2.599 1.00 89.81 75 SER A CA 1
ATOM 548 C C . SER A 1 75 ? 15.068 2.174 1.891 1.00 89.81 75 SER A C 1
ATOM 550 O O . SER A 1 75 ? 16.064 1.830 2.533 1.00 89.81 75 SER A O 1
ATOM 552 N N . ALA A 1 76 ? 14.979 2.047 0.574 1.00 87.56 76 ALA A N 1
ATOM 553 C CA . ALA A 1 76 ? 16.084 1.634 -0.269 1.00 87.56 76 ALA A CA 1
ATOM 554 C C . ALA A 1 76 ? 16.133 2.513 -1.513 1.00 87.56 76 ALA A C 1
ATOM 556 O O . ALA A 1 76 ? 15.111 2.768 -2.150 1.00 87.56 76 ALA A O 1
ATOM 557 N N . HIS A 1 77 ? 17.333 2.944 -1.883 1.00 87.12 77 HIS A N 1
ATOM 558 C CA . HIS A 1 77 ? 17.535 3.606 -3.161 1.00 87.12 77 HIS A CA 1
ATOM 559 C C . HIS A 1 77 ? 17.384 2.610 -4.305 1.00 87.12 77 HIS A C 1
ATOM 561 O O . HIS A 1 77 ? 17.888 1.487 -4.234 1.00 87.12 77 HIS A O 1
ATOM 567 N N . VAL A 1 78 ? 16.711 3.044 -5.366 1.00 84.56 78 VAL A N 1
ATOM 568 C CA . VAL A 1 78 ? 16.522 2.256 -6.579 1.00 84.56 78 VAL A CA 1
ATOM 569 C C . VAL A 1 78 ? 16.985 3.088 -7.765 1.00 84.56 78 VAL A C 1
ATOM 571 O O . VAL A 1 78 ? 16.479 4.182 -8.016 1.00 84.56 78 VAL A O 1
ATOM 574 N N . GLU A 1 79 ? 17.955 2.559 -8.502 1.00 84.88 79 GLU A N 1
ATOM 575 C CA . GLU A 1 79 ? 18.359 3.108 -9.792 1.00 84.88 79 GLU A CA 1
ATOM 576 C C . GLU A 1 79 ? 17.513 2.448 -10.882 1.00 84.88 79 GLU A C 1
ATOM 578 O O . GLU A 1 79 ? 17.567 1.234 -11.085 1.00 84.88 79 GLU A O 1
ATOM 583 N N . LEU A 1 80 ? 16.687 3.257 -11.542 1.00 79.75 80 LEU A N 1
ATOM 584 C CA . LEU A 1 80 ? 15.825 2.850 -12.648 1.00 79.75 80 LEU A CA 1
ATOM 585 C C . LEU A 1 80 ? 16.330 3.491 -13.944 1.00 79.75 80 LEU A C 1
ATOM 587 O O . LEU A 1 80 ? 16.866 4.601 -13.919 1.00 79.75 80 LEU A O 1
ATOM 591 N N . ASP A 1 81 ? 16.146 2.804 -15.069 1.00 82.50 81 ASP A N 1
ATOM 592 C CA . ASP A 1 81 ? 16.410 3.361 -16.395 1.00 82.50 81 ASP A CA 1
ATOM 593 C C . ASP A 1 81 ? 15.405 4.497 -16.677 1.00 82.50 81 ASP A C 1
ATOM 595 O O . ASP A 1 81 ? 14.200 4.249 -16.705 1.00 82.50 81 ASP A O 1
ATOM 599 N N . PRO A 1 82 ? 15.849 5.745 -16.901 1.00 80.75 82 PRO A N 1
ATOM 600 C CA . PRO A 1 82 ? 14.938 6.869 -17.106 1.00 80.75 82 PRO A CA 1
ATOM 601 C C . PRO A 1 82 ? 14.127 6.791 -18.411 1.00 80.75 82 PRO A C 1
ATOM 603 O O . PRO A 1 82 ? 13.209 7.590 -18.590 1.00 80.75 82 PRO A O 1
ATOM 606 N N . TRP A 1 83 ? 14.456 5.878 -19.330 1.00 85.06 83 TRP A N 1
ATOM 607 C CA . TRP A 1 83 ? 13.759 5.702 -20.608 1.00 85.06 83 TRP A CA 1
ATOM 608 C C . TRP A 1 83 ? 12.810 4.500 -20.635 1.00 85.06 83 TRP A C 1
ATOM 610 O O . TRP A 1 83 ? 12.190 4.248 -21.671 1.00 85.06 83 TRP A O 1
ATOM 620 N N . ALA A 1 84 ? 12.694 3.761 -19.532 1.00 84.00 84 ALA A N 1
ATOM 621 C CA . ALA A 1 84 ? 11.802 2.616 -19.419 1.00 84.00 84 ALA A CA 1
ATOM 622 C C . ALA A 1 84 ? 10.588 2.924 -18.533 1.00 84.00 84 ALA A C 1
ATOM 624 O O . ALA A 1 84 ? 10.681 3.634 -17.532 1.00 84.00 84 ALA A O 1
ATOM 625 N N . ASP A 1 85 ? 9.452 2.317 -18.876 1.00 80.19 85 ASP A N 1
ATOM 626 C CA . ASP A 1 85 ? 8.267 2.316 -18.025 1.00 80.19 85 ASP A CA 1
ATOM 627 C C . ASP A 1 85 ? 8.353 1.174 -17.004 1.00 80.19 85 ASP A C 1
ATOM 629 O O . ASP A 1 85 ? 8.615 0.018 -17.354 1.00 80.19 85 ASP A O 1
ATOM 633 N N . TYR A 1 86 ? 8.086 1.484 -15.734 1.00 76.44 86 TYR A N 1
ATOM 634 C CA . TYR A 1 86 ? 8.116 0.516 -14.638 1.00 76.44 86 TYR A CA 1
ATOM 635 C C . TYR A 1 86 ? 6.748 0.357 -13.987 1.00 76.44 86 TYR A C 1
ATOM 637 O O . TYR A 1 86 ? 5.994 1.313 -13.822 1.00 76.44 86 TYR A O 1
ATOM 645 N N . VAL A 1 87 ? 6.458 -0.868 -13.549 1.00 77.25 87 VAL A N 1
ATOM 646 C CA . VAL A 1 87 ? 5.243 -1.203 -12.803 1.00 77.25 87 VAL A CA 1
ATOM 647 C C . VAL A 1 87 ? 5.634 -1.812 -11.467 1.00 77.25 87 VAL A C 1
ATOM 649 O O . VAL A 1 87 ? 6.457 -2.724 -11.407 1.00 77.25 87 VAL A O 1
ATOM 652 N N . MET A 1 88 ? 5.004 -1.344 -10.391 1.00 79.00 88 MET A N 1
ATOM 653 C CA . MET A 1 88 ? 5.080 -2.015 -9.098 1.00 79.00 88 MET A CA 1
ATOM 654 C C . MET A 1 88 ? 4.016 -3.104 -9.005 1.00 79.00 88 MET A C 1
ATOM 656 O O . MET A 1 88 ? 2.861 -2.893 -9.373 1.00 79.00 88 MET A O 1
ATOM 660 N N . ARG A 1 89 ? 4.393 -4.266 -8.468 1.00 76.88 89 ARG A N 1
ATOM 661 C CA . ARG A 1 89 ? 3.483 -5.395 -8.244 1.00 76.88 89 ARG A CA 1
ATOM 662 C C . ARG A 1 89 ? 3.604 -5.875 -6.806 1.00 76.88 89 ARG A C 1
ATOM 664 O O . ARG A 1 89 ? 4.706 -6.037 -6.293 1.00 76.88 89 ARG A O 1
ATOM 671 N N . CYS A 1 90 ? 2.462 -6.135 -6.180 1.00 76.50 90 CYS A N 1
ATOM 672 C CA . CYS A 1 90 ? 2.385 -6.875 -4.928 1.00 76.50 90 CYS A CA 1
ATOM 673 C C . CYS A 1 90 ? 1.758 -8.227 -5.242 1.00 76.50 90 CYS A C 1
ATOM 675 O O . CYS A 1 90 ? 0.600 -8.302 -5.650 1.00 76.50 90 CYS A O 1
ATOM 677 N N . GLU A 1 91 ? 2.545 -9.288 -5.100 1.00 73.44 91 GLU A N 1
ATOM 678 C CA . GLU A 1 91 ? 2.103 -10.645 -5.393 1.00 73.44 91 GLU A CA 1
ATOM 679 C C . GLU A 1 91 ? 2.062 -11.467 -4.117 1.00 73.44 91 GLU A C 1
ATOM 681 O O . GLU A 1 91 ? 3.001 -11.472 -3.319 1.00 73.44 91 GLU A O 1
ATOM 686 N N . ARG A 1 92 ? 0.960 -12.194 -3.942 1.00 69.56 92 ARG A N 1
ATOM 687 C CA . ARG A 1 92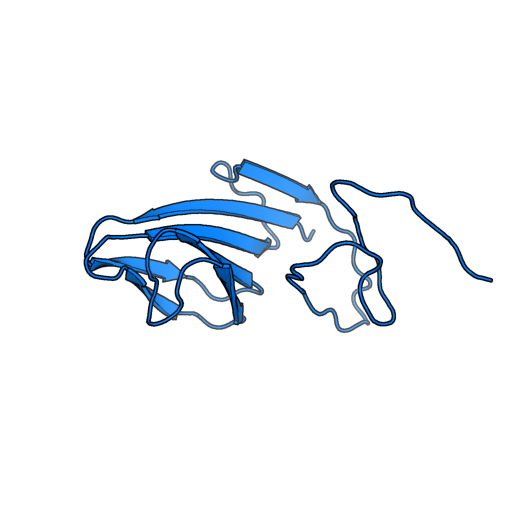 ? 0.807 -13.166 -2.868 1.00 69.56 92 ARG A CA 1
ATOM 688 C C . ARG A 1 92 ? 0.947 -14.563 -3.457 1.00 69.56 92 ARG A C 1
ATOM 690 O O . ARG A 1 92 ? 0.120 -14.983 -4.258 1.00 69.56 92 ARG A O 1
ATOM 697 N N . GLY A 1 93 ? 1.971 -15.293 -3.033 1.00 65.75 93 GLY A N 1
ATOM 698 C CA . GLY A 1 93 ? 2.223 -16.656 -3.487 1.00 65.75 93 GLY A CA 1
ATOM 699 C C . GLY A 1 93 ? 3.601 -17.151 -3.064 1.00 65.75 93 GLY A C 1
ATOM 700 O O . GLY A 1 93 ? 4.442 -16.368 -2.628 1.00 65.75 93 GLY A O 1
ATOM 701 N N . ALA A 1 94 ? 3.818 -18.459 -3.177 1.00 58.44 94 ALA A N 1
ATOM 702 C CA . ALA A 1 94 ? 5.146 -19.055 -3.113 1.00 58.44 94 ALA A CA 1
ATOM 703 C C . ALA A 1 94 ? 5.609 -19.334 -4.548 1.00 58.44 94 ALA A C 1
ATOM 705 O O . ALA A 1 94 ? 4.878 -19.972 -5.305 1.00 58.44 94 ALA A O 1
ATOM 706 N N . GLY A 1 95 ? 6.796 -18.853 -4.922 1.00 61.25 95 GLY A N 1
ATOM 707 C CA . GLY A 1 95 ? 7.388 -19.093 -6.239 1.00 61.25 95 GLY A CA 1
ATOM 708 C C . GLY A 1 95 ? 7.888 -17.827 -6.931 1.00 61.25 95 GLY A C 1
ATOM 709 O O . GLY A 1 95 ? 7.889 -16.736 -6.363 1.00 61.25 95 GLY A O 1
ATOM 710 N N . ARG A 1 96 ? 8.351 -17.998 -8.169 1.00 62.84 96 ARG A N 1
ATOM 711 C CA . ARG A 1 96 ? 8.837 -16.910 -9.022 1.00 62.84 96 ARG A CA 1
ATOM 712 C C . ARG A 1 96 ? 7.669 -16.020 -9.460 1.00 62.84 96 ARG A C 1
ATOM 714 O O . ARG A 1 96 ? 6.631 -16.535 -9.870 1.00 62.84 96 ARG A O 1
ATOM 721 N N . ALA A 1 97 ? 7.869 -14.703 -9.425 1.00 65.38 97 ALA A N 1
ATOM 722 C CA . ALA A 1 97 ? 6.916 -13.747 -9.983 1.00 65.38 97 ALA A CA 1
ATOM 723 C C . ALA A 1 97 ? 6.679 -14.028 -11.477 1.00 65.38 97 ALA A C 1
ATOM 725 O O . ALA A 1 97 ? 7.624 -14.290 -12.228 1.00 65.38 97 ALA A O 1
ATOM 726 N N . ALA A 1 98 ? 5.422 -13.995 -11.917 1.00 66.56 98 ALA A N 1
ATOM 727 C CA . ALA A 1 98 ? 5.074 -14.319 -13.298 1.00 66.56 98 ALA A CA 1
ATOM 728 C C . ALA A 1 98 ? 5.362 -13.135 -14.245 1.00 66.56 98 ALA A C 1
ATOM 730 O O . ALA A 1 98 ? 4.747 -12.068 -14.124 1.00 66.56 98 ALA A O 1
ATOM 731 N N . GLY A 1 99 ? 6.241 -13.355 -15.230 1.00 66.56 99 GLY A N 1
ATOM 732 C CA . GLY A 1 99 ? 6.585 -12.397 -16.292 1.00 66.56 99 GLY A CA 1
ATOM 733 C C . GLY A 1 99 ? 8.039 -11.895 -16.247 1.00 66.56 99 GLY A C 1
ATOM 734 O O . GLY A 1 99 ? 8.814 -12.319 -15.388 1.00 66.56 99 GLY A O 1
ATOM 735 N N . PRO A 1 100 ? 8.438 -11.021 -17.192 1.00 60.91 100 PRO A N 1
ATOM 736 C CA . PRO A 1 100 ? 9.742 -10.360 -17.157 1.00 60.91 100 PRO A CA 1
ATOM 737 C C . PRO A 1 100 ? 9.826 -9.383 -15.971 1.00 60.91 100 PRO A C 1
ATOM 739 O O . PRO A 1 100 ? 8.883 -8.635 -15.719 1.00 60.91 100 PRO A O 1
ATOM 742 N N . GLY A 1 101 ? 10.948 -9.388 -15.243 1.00 65.50 101 GLY A N 1
ATOM 743 C CA . GLY A 1 101 ? 11.186 -8.493 -14.106 1.00 65.50 101 GLY A CA 1
ATOM 744 C C . GLY A 1 101 ? 12.205 -9.032 -13.095 1.00 65.50 101 GLY A C 1
ATOM 745 O O . GLY A 1 101 ? 12.728 -10.136 -13.250 1.00 65.50 101 GLY A O 1
ATOM 746 N N . VAL A 1 102 ? 12.471 -8.244 -12.049 1.00 59.19 102 VAL A N 1
ATOM 747 C CA . VAL A 1 102 ? 13.283 -8.639 -10.886 1.00 59.19 102 VAL A CA 1
ATOM 748 C C . VAL A 1 102 ? 12.336 -8.993 -9.739 1.00 59.19 102 VAL A C 1
ATOM 750 O O . VAL A 1 102 ? 11.528 -8.164 -9.330 1.00 59.19 102 VAL A O 1
ATOM 753 N N . GLY A 1 103 ? 12.415 -10.225 -9.233 1.00 60.62 103 GLY A N 1
ATOM 754 C CA . GLY A 1 103 ? 11.613 -10.694 -8.102 1.00 60.62 103 GLY A CA 1
ATOM 755 C C . GLY A 1 103 ? 12.491 -11.018 -6.897 1.00 60.62 10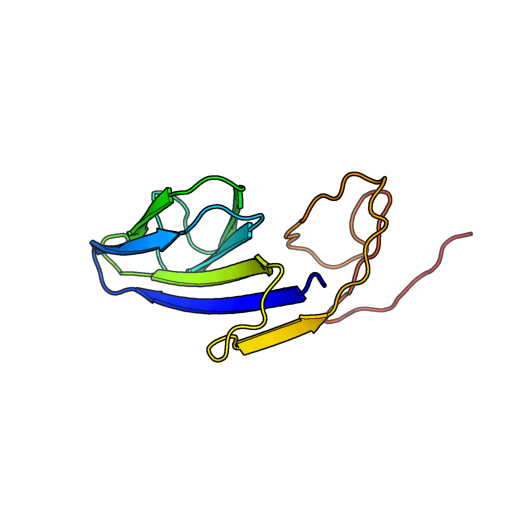3 GLY A C 1
ATOM 756 O O . GLY A 1 103 ? 13.466 -11.754 -7.029 1.00 60.62 103 GLY A O 1
ATOM 757 N N . CYS A 1 104 ? 12.125 -10.509 -5.722 1.00 57.62 104 CYS A N 1
ATOM 758 C CA . CYS A 1 104 ? 12.776 -10.836 -4.455 1.00 57.62 104 CYS A CA 1
ATOM 759 C C . CYS A 1 104 ? 11.847 -11.731 -3.629 1.00 57.62 104 CYS A C 1
ATOM 761 O O . CYS A 1 104 ? 10.762 -11.305 -3.237 1.00 57.62 104 CYS A O 1
ATOM 763 N N . VAL A 1 105 ? 12.258 -12.971 -3.354 1.00 59.97 105 VAL A N 1
ATOM 764 C CA . VAL A 1 105 ? 11.499 -13.888 -2.493 1.00 59.97 105 VAL A CA 1
ATOM 765 C C . VAL A 1 105 ? 11.978 -13.765 -1.048 1.00 59.97 105 VAL A C 1
ATOM 767 O O . VAL A 1 105 ? 13.164 -13.899 -0.766 1.00 59.97 105 VAL A O 1
ATOM 770 N N . LEU A 1 106 ? 11.055 -13.526 -0.112 1.00 55.25 106 LEU A N 1
ATOM 771 C CA . LEU A 1 106 ? 11.385 -13.473 1.320 1.00 55.25 106 LEU A CA 1
ATOM 772 C C . LEU A 1 106 ? 11.780 -14.858 1.860 1.00 55.25 106 LEU A C 1
ATOM 774 O O . LEU A 1 106 ? 12.571 -14.971 2.795 1.00 55.25 106 LEU A O 1
ATOM 778 N N . ARG A 1 107 ? 11.188 -15.915 1.290 1.00 57.03 107 ARG A N 1
ATOM 779 C CA . ARG A 1 107 ? 11.452 -17.324 1.601 1.00 57.03 107 ARG A C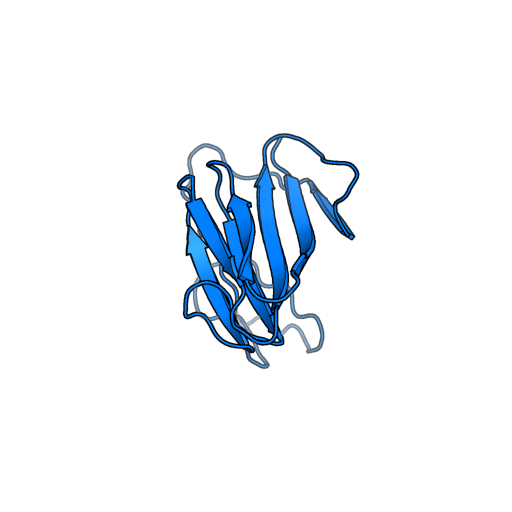A 1
ATOM 780 C C . ARG A 1 107 ? 11.279 -18.150 0.328 1.00 57.03 107 ARG A C 1
ATOM 782 O O . ARG A 1 107 ? 10.225 -18.075 -0.298 1.00 57.03 107 ARG A O 1
ATOM 789 N N . GLY A 1 108 ? 12.290 -18.931 -0.034 1.00 56.41 108 GLY A N 1
ATOM 790 C CA . GLY A 1 108 ? 12.290 -19.774 -1.230 1.00 56.41 108 GLY A CA 1
ATOM 791 C C . GLY A 1 108 ? 13.695 -19.942 -1.800 1.00 56.41 108 GLY A C 1
ATOM 792 O O . GLY A 1 108 ? 14.616 -19.230 -1.407 1.00 56.41 108 GLY A O 1
ATOM 793 N N . GLU A 1 109 ? 13.853 -20.890 -2.716 1.00 56.72 109 GLU A N 1
ATOM 794 C CA . GLU A 1 109 ? 15.081 -21.062 -3.493 1.00 56.72 109 GLU A CA 1
ATOM 795 C C . GLU A 1 109 ? 14.958 -20.295 -4.814 1.00 56.72 109 GLU A C 1
ATOM 797 O O . GLU A 1 109 ? 13.890 -20.261 -5.430 1.00 56.72 109 GLU A O 1
ATOM 802 N N . VAL A 1 110 ? 16.046 -19.652 -5.245 1.00 57.50 110 VAL A N 1
ATOM 803 C CA . VAL A 1 110 ? 16.116 -19.022 -6.568 1.00 57.50 110 VAL A CA 1
ATOM 804 C C . VAL A 1 110 ? 16.507 -20.097 -7.576 1.00 57.50 110 VAL A C 1
ATOM 806 O O . VAL A 1 110 ? 17.627 -20.601 -7.541 1.00 57.50 110 VAL A O 1
ATOM 809 N N . THR A 1 111 ? 15.596 -20.427 -8.489 1.00 56.56 111 THR A N 1
ATOM 810 C CA . THR A 1 111 ? 15.882 -21.283 -9.647 1.00 56.56 111 THR A CA 1
ATOM 811 C C . THR A 1 111 ? 15.985 -20.406 -10.892 1.00 56.56 111 THR A C 1
ATOM 813 O O . THR A 1 111 ? 15.058 -19.658 -11.209 1.00 56.56 111 THR A O 1
ATOM 816 N N . VAL A 1 112 ? 17.133 -20.455 -11.572 1.00 60.59 112 VAL A N 1
ATOM 817 C CA . VAL A 1 112 ? 17.367 -19.746 -12.837 1.00 60.59 112 VAL A CA 1
ATOM 818 C C . VAL A 1 112 ? 17.241 -20.763 -13.965 1.00 60.59 112 VAL A C 1
ATOM 820 O O . VAL A 1 112 ? 18.141 -21.577 -14.159 1.00 60.59 112 VAL A O 1
ATOM 823 N N . ASP A 1 113 ? 16.121 -20.724 -14.683 1.00 56.62 113 ASP A N 1
ATOM 824 C CA . ASP A 1 113 ? 15.948 -21.486 -15.922 1.00 56.62 113 ASP A CA 1
ATOM 825 C C . ASP A 1 113 ? 16.630 -20.732 -17.075 1.00 56.62 113 ASP A C 1
ATOM 827 O O . ASP A 1 113 ? 16.443 -19.516 -17.208 1.00 56.62 113 ASP A O 1
ATOM 831 N N . GLY A 1 114 ? 17.449 -21.447 -17.854 1.00 46.34 114 GLY A N 1
ATOM 832 C CA . GLY A 1 114 ? 18.166 -20.938 -19.032 1.00 46.34 114 GLY A CA 1
ATOM 833 C C . GLY A 1 114 ? 17.389 -21.078 -20.332 1.00 46.34 114 GLY A C 1
ATOM 834 O O . GLY A 1 114 ? 16.534 -21.988 -20.416 1.00 46.34 114 GLY A O 1
#

Radius of gyration: 15.47 Å; chains: 1; bounding box: 34×34×34 Å

Sequence (114 aa):
MTSLSLYEDLLAPGEELRLPAGGRIVYVASGELAGLHAGQAAFGSDEALVQAGSDGATVLRWELTEWSVDDAKLSAHVELDPWADYVMRCERGAGRAAGPGVGCVLRGEVTVDG

pLDDT: mean 83.95, std 14.32, range [46.34, 98.62]

Foldseek 3Di:
DKKKFKAKDFWAAFRKDKDAFFWKKKAWCAADKQNAHHPDMDIDGHTDIITTHRHTTIIMMITIDPDDDPRTPDMDDDDDDPPDDDDDDDDDDPDDDPDDDDDDDPDDDDDDDD

Secondary structure (DSSP, 8-state):
-EEEEEEEEEEPTT-EEEE-SS-EEEEEEEEEETTEETT-EEEE-S-EEEEEEEEEEEEEEEEEESS--TT-SEEEEE---TTS--------SSSPPSSSS----SSS------